Protein AF-H8ZH40-F1 (afdb_monomer_lite)

Sequence (152 aa):
PFLAGFYFKDLILEVVCLSWVNFFIFFLFFFSTGLTASYSFRLFYYSMSGDNNYYSIYSFNDSSYYISFGMIGLLIVAVFGGSFLSWLIFPVPYLVVLPLYLKFLTLFVIVMGSYFGYVISDFVYSYDLFSLKFLSFVMFAGSMWFMPFLST

pLDDT: mean 85.56, std 8.97, range [51.12, 95.44]

InterPro domains:
  IPR010934 NADH dehydrogenase subunit 5, C-terminal [PF06455] (39-152)

Secondary structure (DSSP, 8-state):
--SHHHHHHHHHHHHHHHS---HHHHHHHHHHHHHHHHHHHHHHIIIIIS-----SS-------HHHHHHHHHHHHHHHHHHHHHHHHH-SS-------HHHHHHHHHHHHHHHHHHHHHHTGGGSSS-HHHHTHHHHHHHHTTTTHHHHH-

Organism: NCBI:txid1034388

Structure (mmCIF, N/CA/C/O backbone):
data_AF-H8ZH40-F1
#
_entry.id   AF-H8ZH40-F1
#
loop_
_atom_site.group_PDB
_atom_site.id
_atom_site.type_symbol
_atom_site.label_atom_id
_atom_site.label_alt_id
_atom_site.label_comp_id
_atom_site.label_asym_id
_atom_site.label_entity_id
_atom_site.label_seq_id
_atom_site.pdbx_PDB_ins_code
_atom_site.Cartn_x
_atom_site.Cartn_y
_atom_site.Cartn_z
_atom_site.occupancy
_atom_site.B_iso_or_equiv
_atom_site.auth_seq_id
_atom_site.auth_comp_id
_atom_site.auth_asym_id
_atom_site.auth_atom_id
_atom_site.pdbx_PDB_model_num
ATOM 1 N N . PRO A 1 1 ? -11.569 -6.905 1.200 1.00 61.09 1 PRO A N 1
ATOM 2 C CA . PRO A 1 1 ? -12.339 -6.904 2.474 1.00 61.09 1 PRO A CA 1
ATOM 3 C C . PRO A 1 1 ? -12.569 -8.364 2.900 1.00 61.09 1 PRO A C 1
ATOM 5 O O . PRO A 1 1 ? -12.582 -9.209 2.012 1.00 61.09 1 PRO A O 1
ATOM 8 N N . PHE A 1 2 ? -12.680 -8.659 4.202 1.00 77.50 2 PHE A N 1
ATOM 9 C CA . PHE A 1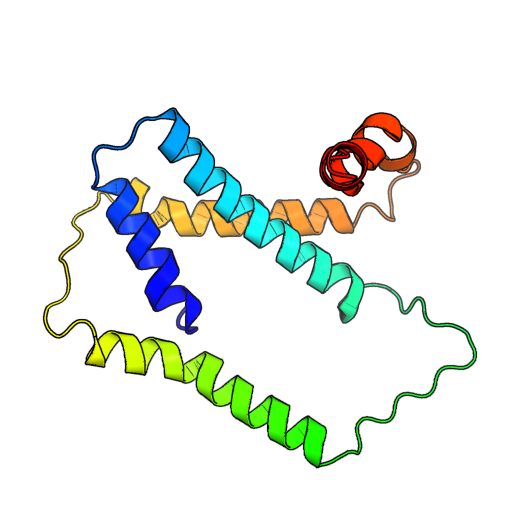 2 ? -12.771 -10.015 4.807 1.00 77.50 2 PHE A CA 1
ATOM 10 C C . PHE A 1 2 ? -11.480 -10.848 4.928 1.00 77.50 2 PHE A C 1
ATOM 12 O O . PHE A 1 2 ? -11.518 -11.949 5.461 1.00 77.50 2 PHE A O 1
ATOM 19 N N . LEU A 1 3 ? -10.326 -10.333 4.499 1.00 85.25 3 LEU A N 1
ATOM 20 C CA . LEU A 1 3 ? -9.025 -10.951 4.803 1.00 85.25 3 LEU A CA 1
ATOM 21 C C . LEU A 1 3 ? -8.591 -10.618 6.234 1.00 85.25 3 LEU A C 1
ATOM 23 O O . LEU A 1 3 ? -9.070 -9.636 6.803 1.00 85.25 3 LEU A O 1
ATOM 27 N N . ALA A 1 4 ? -7.634 -11.363 6.795 1.00 80.50 4 ALA A N 1
ATOM 28 C CA . ALA A 1 4 ? -7.231 -11.189 8.191 1.00 80.50 4 ALA A CA 1
ATOM 29 C C . ALA A 1 4 ? -6.879 -9.737 8.576 1.00 80.50 4 ALA A C 1
ATOM 31 O O . ALA A 1 4 ? -7.255 -9.271 9.649 1.00 80.50 4 ALA A O 1
ATOM 32 N N . GLY A 1 5 ? -6.235 -8.989 7.674 1.00 81.75 5 GLY A N 1
ATOM 33 C CA . GLY A 1 5 ? -5.883 -7.585 7.904 1.00 81.75 5 GLY A CA 1
ATOM 34 C C . GLY A 1 5 ? -7.078 -6.630 8.021 1.00 81.75 5 GLY A C 1
ATOM 35 O O . GLY A 1 5 ? -6.959 -5.604 8.685 1.00 81.75 5 GLY A O 1
ATOM 36 N N . PHE A 1 6 ? -8.230 -6.963 7.430 1.00 84.62 6 PHE A N 1
ATOM 37 C CA . PHE A 1 6 ? -9.449 -6.150 7.512 1.00 84.62 6 PHE A CA 1
ATOM 38 C C . PHE A 1 6 ? -9.976 -6.081 8.951 1.00 84.62 6 PHE A C 1
ATOM 40 O O . PHE A 1 6 ? -10.291 -5.003 9.437 1.00 84.62 6 PHE A O 1
ATOM 47 N N . TYR A 1 7 ? -9.977 -7.209 9.666 1.00 83.69 7 TYR A N 1
ATOM 48 C CA . TYR A 1 7 ? -10.503 -7.294 11.033 1.00 83.69 7 TYR A CA 1
ATOM 49 C C . TYR A 1 7 ? -9.741 -6.433 12.048 1.00 83.69 7 TYR A C 1
ATOM 51 O O . TYR A 1 7 ? -10.313 -6.025 13.053 1.00 83.69 7 TYR A O 1
ATOM 59 N N . PHE A 1 8 ? -8.462 -6.148 11.793 1.00 81.31 8 PHE A N 1
ATOM 60 C CA . PHE A 1 8 ? -7.632 -5.341 12.686 1.00 81.31 8 PHE A CA 1
ATOM 61 C C . PHE A 1 8 ? -7.479 -3.903 12.184 1.00 81.31 8 PHE A C 1
ATOM 63 O O . PHE A 1 8 ? -7.764 -2.956 12.913 1.00 81.31 8 PHE A O 1
ATOM 70 N N . LYS A 1 9 ? -7.051 -3.721 10.927 1.00 87.44 9 LYS A N 1
ATOM 71 C CA . LYS A 1 9 ? -6.681 -2.400 10.399 1.00 87.44 9 LYS A CA 1
ATOM 72 C C . LYS A 1 9 ? -7.886 -1.466 10.259 1.00 87.44 9 LYS A C 1
ATOM 74 O O . LYS A 1 9 ? -7.759 -0.300 10.619 1.00 87.44 9 LYS A O 1
ATOM 79 N N . ASP A 1 10 ? -9.030 -1.960 9.777 1.00 86.69 10 ASP A N 1
ATOM 80 C CA . ASP A 1 10 ? -10.231 -1.121 9.623 1.00 86.69 10 ASP A CA 1
ATOM 81 C C . ASP A 1 10 ? -10.816 -0.741 10.988 1.00 86.69 10 ASP A C 1
ATOM 83 O O . ASP A 1 10 ? -11.117 0.428 11.213 1.00 86.69 10 ASP A O 1
ATOM 87 N N . LEU A 1 11 ? -10.853 -1.680 11.942 1.00 86.69 11 LEU A N 1
ATOM 88 C CA . LEU A 1 11 ? -11.310 -1.402 13.307 1.00 86.69 11 LEU A CA 1
ATOM 89 C C . LEU A 1 11 ? -10.444 -0.332 13.989 1.00 86.69 11 LEU A C 1
ATOM 91 O O . LEU A 1 11 ? -10.970 0.568 14.638 1.00 86.69 11 LEU A O 1
ATOM 95 N N . ILE A 1 12 ? -9.121 -0.373 13.805 1.00 89.12 12 ILE A N 1
ATOM 96 C CA . ILE A 1 12 ? -8.221 0.658 14.345 1.00 89.12 12 ILE A CA 1
ATOM 97 C C . ILE A 1 12 ? -8.495 2.021 13.719 1.00 89.12 12 ILE A C 1
ATOM 99 O O . ILE A 1 12 ? -8.556 3.012 14.444 1.00 89.12 12 ILE A O 1
ATOM 103 N N . LEU A 1 13 ? -8.670 2.095 12.397 1.00 89.75 13 LEU A N 1
ATOM 104 C CA . LEU A 1 13 ? -8.951 3.368 11.728 1.00 89.75 13 LEU A CA 1
ATOM 105 C C . LEU A 1 13 ? -10.296 3.956 12.165 1.00 89.75 13 LEU A C 1
ATOM 107 O O . LEU A 1 13 ? -10.397 5.166 12.370 1.00 89.75 13 LEU A O 1
ATOM 111 N N . GLU A 1 14 ? -11.301 3.111 12.377 1.00 89.75 14 GLU A N 1
ATOM 112 C CA . GLU A 1 14 ? -12.595 3.523 12.916 1.00 89.75 14 GLU A CA 1
ATOM 113 C C . GLU A 1 14 ? -12.491 4.037 14.364 1.00 89.75 14 GLU A C 1
ATOM 115 O O . GLU A 1 14 ? -13.055 5.086 14.688 1.00 89.75 14 GLU A O 1
ATOM 120 N N . VAL A 1 15 ? -11.716 3.369 15.227 1.00 89.25 15 VAL A N 1
ATOM 121 C CA . VAL A 1 15 ? -11.460 3.834 16.604 1.00 89.25 15 VAL A CA 1
ATOM 122 C C . VAL A 1 15 ? -10.688 5.158 16.609 1.00 89.25 15 VAL A C 1
ATOM 124 O O . VAL A 1 15 ? -11.017 6.052 17.391 1.00 89.25 15 VAL A O 1
ATOM 127 N N . VAL A 1 16 ? -9.717 5.335 15.705 1.00 90.12 16 VAL A N 1
ATOM 128 C CA . VAL A 1 16 ? -8.983 6.603 15.555 1.00 90.12 16 VAL A CA 1
ATOM 129 C C . VAL A 1 16 ? -9.932 7.746 15.183 1.00 90.12 16 VAL A C 1
ATOM 131 O O . VAL A 1 16 ? -9.795 8.837 15.734 1.00 90.12 16 VAL A O 1
ATOM 134 N N . CYS A 1 17 ? -10.930 7.499 14.327 1.00 88.88 17 CYS A N 1
ATOM 135 C CA . CYS A 1 17 ? -11.936 8.504 13.962 1.00 88.88 17 CYS A CA 1
ATOM 136 C C . CYS A 1 17 ? -12.836 8.932 15.130 1.00 88.88 17 CYS A C 1
ATOM 138 O O . CYS A 1 17 ? -13.341 10.052 15.122 1.00 88.88 17 CYS A O 1
ATOM 140 N N . LEU A 1 18 ? -13.058 8.053 16.110 1.00 88.00 18 LEU A N 1
ATOM 141 C CA . LEU A 1 18 ? -13.820 8.375 17.322 1.00 88.00 18 LEU A CA 1
ATOM 142 C C . LEU A 1 18 ? -12.973 9.063 18.391 1.00 88.00 18 LEU A C 1
ATOM 144 O O . LEU A 1 18 ? -13.498 9.801 19.225 1.00 88.00 18 LEU A O 1
ATOM 148 N N . SER A 1 19 ? -11.674 8.784 18.407 1.00 86.38 19 SER A N 1
ATOM 149 C CA . SER A 1 19 ? -10.769 9.298 19.426 1.00 86.38 19 SER A CA 1
ATOM 150 C C . SER A 1 19 ? -10.397 10.769 19.209 1.00 86.38 19 SER A C 1
ATOM 152 O O . SER A 1 19 ? -10.372 11.282 18.092 1.00 86.38 19 SER A O 1
ATOM 154 N N . TRP A 1 20 ? -10.050 11.450 20.302 1.00 86.38 20 TRP A N 1
ATOM 155 C CA . TRP A 1 20 ? -9.591 12.839 20.294 1.00 86.38 20 TRP A CA 1
ATOM 156 C C . TRP A 1 20 ? -8.135 12.929 19.822 1.00 86.38 20 TRP A C 1
ATOM 158 O O . TRP A 1 20 ? -7.211 13.068 20.624 1.00 86.38 20 TRP A O 1
ATOM 168 N N . VAL A 1 21 ? -7.922 12.809 18.512 1.00 90.81 21 VAL A N 1
ATOM 169 C CA . VAL A 1 21 ? -6.595 12.874 17.884 1.00 90.81 21 VAL A CA 1
ATOM 170 C C . VAL A 1 21 ? -6.390 14.234 17.223 1.00 90.81 21 VAL A C 1
ATOM 172 O O . VAL A 1 21 ? -7.292 14.788 16.599 1.00 90.81 21 VAL A O 1
ATOM 175 N N . ASN A 1 22 ? -5.172 14.772 17.333 1.00 93.81 22 ASN A N 1
ATOM 176 C CA . ASN A 1 22 ? -4.791 16.002 16.642 1.00 93.81 22 ASN A CA 1
ATOM 177 C C . ASN A 1 22 ? -4.999 15.870 15.129 1.00 93.81 22 ASN A C 1
ATOM 179 O O . ASN A 1 22 ? -4.627 14.860 14.532 1.00 93.81 22 ASN A O 1
ATOM 183 N N . PHE A 1 23 ? -5.480 16.940 14.494 1.00 90.56 23 PHE A N 1
ATOM 184 C CA . PHE A 1 23 ? -5.748 16.962 13.053 1.00 90.56 23 PHE A CA 1
ATOM 185 C C . PHE A 1 23 ? -4.538 16.527 12.206 1.00 90.56 23 PHE A C 1
ATOM 187 O O . PHE A 1 23 ? -4.683 15.783 11.239 1.00 90.56 23 PHE A O 1
ATOM 194 N N . PHE A 1 24 ? -3.327 16.925 12.607 1.00 94.25 24 PHE A N 1
ATOM 195 C CA . PHE A 1 24 ? -2.097 16.527 11.919 1.00 94.25 24 PHE A CA 1
ATOM 196 C C . PHE A 1 24 ? -1.850 15.011 11.967 1.00 94.25 24 PHE A C 1
ATOM 198 O O . PHE A 1 24 ? -1.521 14.397 10.954 1.00 94.25 24 PHE A O 1
ATOM 205 N N . ILE A 1 25 ? -2.053 14.392 13.133 1.00 93.44 25 ILE A N 1
ATOM 206 C CA . ILE A 1 25 ? -1.872 12.947 13.318 1.00 93.44 25 ILE A CA 1
ATOM 207 C C . ILE A 1 25 ? -2.957 12.189 12.549 1.00 93.44 25 ILE A C 1
ATOM 209 O O . ILE A 1 25 ? -2.651 11.215 11.864 1.00 93.44 25 ILE A O 1
ATOM 213 N N . PHE A 1 26 ? -4.201 12.674 12.593 1.00 92.56 26 PHE A N 1
ATOM 214 C CA . PHE A 1 26 ? -5.303 12.124 11.806 1.00 92.56 26 PHE A CA 1
ATOM 215 C C . PHE A 1 26 ? -4.960 12.099 10.308 1.00 92.56 26 PHE A C 1
ATOM 217 O O . PHE A 1 26 ? -5.056 11.052 9.668 1.00 92.56 26 PHE A O 1
ATOM 224 N N . PHE A 1 27 ? -4.472 13.217 9.761 1.00 92.62 27 PHE A N 1
ATOM 225 C CA . PHE A 1 27 ? -4.058 13.294 8.360 1.00 92.62 27 PHE A CA 1
ATOM 226 C C . PHE A 1 27 ? -2.939 12.297 8.024 1.00 92.62 27 PHE A C 1
ATOM 228 O O . PHE A 1 27 ? -3.044 11.573 7.033 1.00 92.62 27 PHE A O 1
ATOM 235 N N . LEU A 1 28 ? -1.895 12.208 8.856 1.00 94.75 28 LEU A N 1
ATOM 236 C CA . LEU A 1 28 ? -0.792 11.268 8.635 1.00 94.75 28 LEU A CA 1
ATOM 237 C C . LEU A 1 28 ? -1.246 9.803 8.663 1.00 94.75 28 LEU A C 1
ATOM 239 O O . LEU A 1 28 ? -0.768 9.011 7.848 1.00 94.75 28 LEU A O 1
ATOM 243 N N . PHE A 1 29 ? -2.187 9.434 9.538 1.00 92.00 29 PHE A N 1
ATOM 244 C CA . PHE A 1 29 ? -2.732 8.074 9.569 1.00 9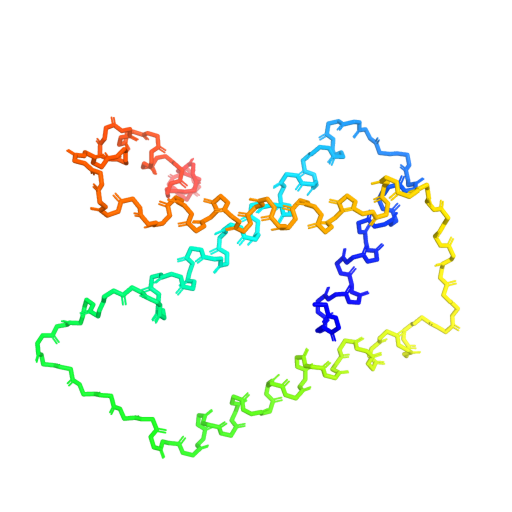2.00 29 PHE A CA 1
ATOM 245 C C . PHE A 1 29 ? -3.406 7.717 8.245 1.00 92.00 29 PHE A C 1
ATOM 247 O O . PHE A 1 29 ? -3.033 6.723 7.621 1.00 92.00 29 PHE A O 1
ATOM 254 N N . PHE A 1 30 ? -4.324 8.549 7.753 1.00 92.75 30 PHE A N 1
ATOM 255 C CA . PHE A 1 30 ? -4.988 8.276 6.477 1.00 92.75 30 PHE A CA 1
ATOM 256 C C . PHE A 1 30 ? -4.016 8.338 5.296 1.00 92.75 30 PHE A C 1
ATOM 258 O O . PHE A 1 30 ? -4.021 7.440 4.453 1.00 92.75 30 PHE A O 1
ATOM 265 N N . PHE A 1 31 ? -3.108 9.312 5.266 1.00 94.88 31 PHE A N 1
ATOM 266 C CA . PHE A 1 31 ? -2.107 9.406 4.205 1.00 94.88 31 PHE A CA 1
ATOM 267 C C . PHE A 1 31 ? -1.195 8.171 4.159 1.00 94.88 31 PHE A C 1
ATOM 269 O O . PHE A 1 31 ? -0.985 7.594 3.091 1.00 94.88 31 PHE A O 1
ATOM 276 N N . SER A 1 32 ? -0.730 7.691 5.317 1.00 94.62 32 SER A N 1
ATOM 277 C CA . SER A 1 32 ? 0.068 6.463 5.395 1.00 94.62 32 SER A CA 1
ATOM 278 C C . SER A 1 32 ? -0.716 5.238 4.911 1.00 94.62 32 SER A C 1
ATOM 280 O O . SER A 1 32 ? -0.164 4.408 4.189 1.00 94.62 32 SER A O 1
ATOM 282 N N . THR A 1 33 ? -2.020 5.141 5.205 1.00 94.00 33 THR A N 1
ATOM 283 C CA . THR A 1 33 ? -2.850 4.031 4.707 1.00 94.00 33 THR A CA 1
ATOM 284 C C . THR A 1 33 ? -2.976 4.045 3.182 1.00 94.00 33 THR A C 1
ATOM 286 O O . THR A 1 33 ? -2.835 2.989 2.559 1.00 94.00 33 THR A O 1
ATOM 289 N N . GLY A 1 34 ? -3.125 5.222 2.567 1.00 95.44 34 GLY A N 1
ATOM 290 C CA . GLY A 1 34 ? -3.112 5.376 1.110 1.00 95.44 34 GLY A CA 1
ATOM 291 C C . GLY A 1 34 ? -1.767 4.983 0.492 1.00 95.44 34 GLY A C 1
ATOM 292 O O . GLY A 1 34 ? -1.738 4.252 -0.499 1.00 95.44 34 GLY A O 1
ATOM 293 N N . LEU A 1 35 ? -0.651 5.376 1.117 1.00 93.75 35 LEU A N 1
ATOM 294 C CA . LEU A 1 35 ? 0.694 4.984 0.677 1.00 93.75 35 LEU A CA 1
ATOM 295 C C . LEU A 1 35 ? 0.951 3.474 0.800 1.00 93.75 35 LEU A C 1
ATOM 297 O O . LEU A 1 35 ? 1.620 2.893 -0.052 1.00 93.75 35 LEU A O 1
ATOM 301 N N . THR A 1 36 ? 0.400 2.800 1.819 1.00 94.06 36 THR A N 1
ATOM 302 C CA . THR A 1 36 ? 0.513 1.331 1.896 1.00 94.06 36 THR A CA 1
ATOM 303 C C . THR A 1 36 ? -0.185 0.649 0.721 1.00 94.06 36 THR A C 1
ATOM 305 O O . THR A 1 36 ? 0.355 -0.306 0.169 1.00 94.06 36 THR A O 1
ATOM 308 N N . ALA A 1 37 ? -1.341 1.170 0.291 1.00 94.06 37 ALA A N 1
ATOM 309 C CA . ALA A 1 37 ? -2.033 0.658 -0.886 1.00 94.06 37 ALA A CA 1
ATOM 310 C C . ALA A 1 37 ? -1.225 0.919 -2.166 1.00 94.06 37 ALA A C 1
ATOM 312 O O . ALA A 1 37 ? -1.043 -0.000 -2.964 1.00 94.06 37 ALA A O 1
ATOM 313 N N . SER A 1 38 ? -0.679 2.127 -2.343 1.00 94.06 38 SER A N 1
ATOM 314 C CA . SER A 1 38 ? 0.119 2.447 -3.533 1.00 94.06 38 SER A CA 1
ATOM 315 C C . SER A 1 38 ? 1.376 1.576 -3.645 1.00 94.06 38 SER A C 1
ATOM 317 O O . SER A 1 38 ? 1.698 1.104 -4.736 1.00 94.06 38 SER A O 1
ATOM 319 N N . TYR A 1 39 ? 2.044 1.281 -2.524 1.00 92.44 39 TYR A N 1
ATOM 320 C CA . TYR A 1 39 ? 3.199 0.383 -2.496 1.00 92.44 39 TYR A CA 1
ATOM 321 C C . TYR A 1 39 ? 2.838 -1.058 -2.886 1.00 92.44 39 TYR A C 1
ATOM 323 O O . TYR A 1 39 ? 3.539 -1.664 -3.698 1.00 92.44 39 TYR A O 1
ATOM 331 N N . SER A 1 40 ? 1.731 -1.603 -2.366 1.00 92.44 40 SER A N 1
ATOM 332 C CA . SER A 1 40 ? 1.273 -2.950 -2.736 1.00 92.44 40 SER A CA 1
ATOM 333 C C . SER A 1 40 ? 0.951 -3.062 -4.227 1.00 92.44 40 SER A C 1
ATOM 335 O O . SER A 1 40 ? 1.357 -4.032 -4.864 1.00 92.44 40 SER A O 1
ATOM 337 N N . PHE A 1 41 ? 0.278 -2.062 -4.805 1.00 90.94 41 PHE A N 1
ATOM 338 C CA . PHE A 1 41 ? -0.032 -2.058 -6.239 1.00 90.94 41 PHE A CA 1
ATOM 339 C C . PHE A 1 41 ? 1.209 -1.865 -7.114 1.00 90.94 41 PHE A C 1
ATOM 341 O O . PHE A 1 41 ? 1.323 -2.521 -8.145 1.00 90.94 41 PHE A O 1
ATOM 348 N N . ARG A 1 42 ? 2.186 -1.064 -6.673 1.00 87.75 42 ARG A N 1
ATOM 349 C CA . ARG A 1 42 ? 3.494 -0.974 -7.336 1.00 87.75 42 ARG A CA 1
ATOM 350 C C . ARG A 1 42 ? 4.200 -2.335 -7.383 1.00 87.75 42 ARG A C 1
ATOM 352 O O . ARG A 1 42 ? 4.763 -2.695 -8.414 1.00 87.75 42 ARG A O 1
ATOM 359 N N . LEU A 1 43 ? 4.188 -3.089 -6.280 1.00 90.19 43 LEU A N 1
ATOM 360 C CA . LEU A 1 43 ? 4.784 -4.429 -6.235 1.00 90.19 43 LEU A CA 1
ATOM 361 C C . LEU A 1 43 ? 4.040 -5.397 -7.159 1.00 90.19 43 LEU A C 1
ATOM 363 O O . LEU A 1 43 ? 4.680 -6.149 -7.892 1.00 90.19 43 LEU A O 1
ATOM 367 N N . PHE A 1 44 ? 2.708 -5.347 -7.161 1.00 91.12 44 PHE A N 1
ATOM 368 C CA . PHE A 1 44 ? 1.892 -6.152 -8.066 1.00 91.12 44 PHE A CA 1
ATOM 369 C C . PHE A 1 44 ? 2.225 -5.852 -9.533 1.00 91.12 44 PHE A C 1
ATOM 371 O O . PHE A 1 44 ? 2.431 -6.785 -10.308 1.00 91.12 44 PHE A O 1
ATOM 378 N N . TYR A 1 45 ? 2.381 -4.571 -9.886 1.00 88.06 45 TYR A N 1
ATOM 379 C CA . TYR A 1 45 ? 2.713 -4.175 -11.250 1.00 88.06 45 TYR A CA 1
ATOM 380 C C . TYR A 1 45 ? 4.050 -4.757 -11.719 1.00 88.06 45 TYR A C 1
ATOM 382 O O . TYR A 1 45 ? 4.113 -5.417 -12.752 1.00 88.06 45 TYR A O 1
ATOM 390 N N . TYR A 1 46 ? 5.117 -4.577 -10.936 1.00 85.81 46 TYR A N 1
ATOM 391 C CA . TYR A 1 46 ? 6.452 -5.027 -11.344 1.00 85.81 46 TYR A CA 1
ATOM 392 C C . TYR A 1 46 ? 6.670 -6.541 -11.280 1.00 85.81 46 TYR A C 1
ATOM 394 O O . TYR A 1 46 ? 7.590 -7.028 -11.930 1.00 85.81 46 TYR A O 1
ATOM 402 N N . SER A 1 47 ? 5.889 -7.275 -10.483 1.00 87.69 47 SER A N 1
ATOM 403 C CA . SER A 1 47 ? 6.068 -8.727 -10.333 1.00 87.69 47 SER A CA 1
ATOM 404 C C . SER A 1 47 ? 5.125 -9.565 -11.191 1.00 87.69 47 SER A C 1
ATOM 406 O O . SER A 1 47 ? 5.542 -10.627 -11.640 1.00 87.69 47 SER A O 1
ATOM 408 N N . MET A 1 48 ? 3.878 -9.125 -11.395 1.00 86.12 48 MET A N 1
ATOM 409 C CA . MET A 1 48 ? 2.834 -9.957 -12.008 1.00 86.12 48 MET A CA 1
ATOM 410 C C . MET A 1 48 ? 2.285 -9.407 -13.325 1.00 86.12 48 MET A C 1
ATOM 412 O O . MET A 1 48 ? 1.969 -10.204 -14.201 1.00 86.12 48 MET A O 1
ATOM 416 N N . SER A 1 49 ? 2.107 -8.086 -13.468 1.00 83.75 49 SER A N 1
ATOM 417 C CA . SER A 1 49 ? 1.438 -7.522 -14.656 1.00 83.75 49 SER A CA 1
ATOM 418 C C . SER A 1 49 ? 2.378 -6.932 -15.706 1.00 83.75 49 SER A C 1
ATOM 420 O O . SER A 1 49 ? 1.956 -6.760 -16.845 1.00 83.75 49 SER A O 1
ATOM 422 N N . GLY A 1 50 ? 3.603 -6.565 -15.327 1.00 78.56 50 GLY A N 1
ATOM 423 C CA . GLY A 1 50 ? 4.594 -5.985 -16.230 1.00 78.56 50 GLY A CA 1
ATOM 424 C C . GLY A 1 50 ? 5.312 -7.018 -17.099 1.00 78.56 50 GLY A C 1
ATOM 425 O O . GLY A 1 50 ? 5.159 -8.226 -16.925 1.00 78.56 50 GLY A O 1
ATOM 426 N N . ASP A 1 51 ? 6.138 -6.521 -18.019 1.00 81.00 51 ASP A N 1
ATOM 427 C CA . ASP A 1 51 ? 6.966 -7.371 -18.871 1.00 81.00 51 ASP A CA 1
ATOM 428 C C . ASP A 1 51 ? 8.022 -8.144 -18.067 1.00 81.00 51 ASP A C 1
ATOM 430 O O . ASP A 1 51 ? 8.634 -7.649 -17.114 1.00 81.00 51 ASP A O 1
ATOM 434 N N . ASN A 1 52 ? 8.274 -9.374 -18.510 1.00 79.12 52 ASN A N 1
ATOM 435 C CA . ASN A 1 52 ? 9.233 -10.285 -17.902 1.00 79.12 52 ASN A CA 1
ATOM 436 C C . ASN A 1 52 ? 10.679 -9.826 -18.152 1.00 79.12 52 ASN A C 1
ATOM 438 O O . ASN A 1 52 ? 11.304 -10.208 -19.141 1.00 79.12 52 ASN A O 1
ATOM 442 N N . ASN A 1 53 ? 11.248 -9.066 -17.216 1.00 82.31 53 ASN A N 1
ATOM 443 C CA . ASN A 1 53 ? 12.646 -8.614 -17.252 1.00 82.31 53 ASN A CA 1
ATOM 444 C C . ASN A 1 53 ? 13.643 -9.679 -16.745 1.00 82.31 53 ASN A C 1
ATOM 446 O O . ASN A 1 53 ? 14.558 -9.374 -15.977 1.00 82.31 53 ASN A O 1
ATOM 450 N N . TYR A 1 54 ? 13.461 -10.944 -17.129 1.00 84.38 54 TYR A N 1
ATOM 451 C CA . TYR A 1 54 ? 14.371 -12.025 -16.742 1.00 84.38 54 TYR A CA 1
ATOM 452 C C . TYR A 1 54 ? 15.587 -12.092 -17.676 1.00 84.38 54 TYR A C 1
ATOM 454 O O . TYR A 1 54 ? 15.502 -11.778 -18.862 1.00 84.38 54 TYR A O 1
ATOM 462 N N . TYR A 1 55 ? 16.730 -12.548 -17.154 1.00 85.06 55 TYR A N 1
ATOM 463 C CA . TYR A 1 55 ? 17.878 -12.898 -17.995 1.00 85.06 55 TYR A CA 1
ATOM 464 C C . TYR A 1 55 ? 17.502 -14.018 -18.960 1.00 85.06 55 TYR A C 1
ATOM 466 O O . TYR A 1 55 ? 16.790 -14.930 -18.568 1.00 85.06 55 TYR A O 1
ATOM 474 N N . SER A 1 56 ? 18.038 -14.009 -20.182 1.00 80.88 56 SER A N 1
ATOM 475 C CA . SER A 1 56 ? 17.694 -14.964 -21.251 1.00 80.88 56 SER A CA 1
ATOM 476 C C . SER A 1 56 ? 17.868 -16.452 -20.899 1.00 80.88 56 SER A C 1
ATOM 478 O O . SER A 1 56 ? 17.301 -17.301 -21.580 1.00 80.88 56 SER A O 1
ATOM 480 N N . ILE A 1 57 ? 18.611 -16.782 -19.838 1.00 86.06 57 ILE A N 1
ATOM 481 C CA . ILE A 1 57 ? 18.799 -18.144 -19.315 1.00 86.06 57 ILE A CA 1
ATOM 482 C C . ILE A 1 57 ? 18.030 -18.281 -17.995 1.00 86.06 57 ILE A C 1
ATOM 484 O O . ILE A 1 57 ? 18.614 -18.361 -16.917 1.00 86.06 57 ILE A O 1
ATOM 488 N N . TYR A 1 58 ? 16.700 -18.271 -18.064 1.00 85.88 58 TYR A N 1
ATOM 489 C CA . TYR A 1 58 ? 15.850 -18.517 -16.899 1.00 85.88 58 TYR A CA 1
ATOM 490 C C . TYR A 1 58 ? 15.186 -19.896 -16.987 1.00 85.88 58 TYR A C 1
ATOM 492 O O . TYR A 1 58 ? 14.737 -20.323 -18.048 1.00 85.88 58 TYR A O 1
ATOM 500 N N . SER A 1 59 ? 15.106 -20.595 -15.854 1.00 86.69 59 SER A N 1
ATOM 501 C CA . SER A 1 59 ? 14.328 -21.827 -15.703 1.00 86.69 59 SER A CA 1
ATOM 502 C C . SER A 1 59 ? 13.523 -21.755 -14.410 1.00 86.69 59 SER A C 1
ATOM 504 O O . SER A 1 59 ? 14.102 -21.776 -13.322 1.00 86.69 59 SER A O 1
ATOM 506 N N . PHE A 1 60 ? 12.198 -21.673 -14.520 1.00 83.94 60 PHE A N 1
ATOM 507 C CA . PHE A 1 60 ? 11.297 -21.729 -13.370 1.00 83.94 60 PHE A CA 1
ATOM 508 C C . PHE A 1 60 ? 10.924 -23.183 -13.084 1.00 83.94 60 PHE A C 1
ATOM 510 O O . PHE A 1 60 ? 10.461 -23.889 -13.979 1.00 83.94 60 PHE A O 1
ATOM 517 N N . ASN A 1 61 ? 11.124 -23.635 -11.845 1.00 87.50 61 ASN A N 1
ATOM 518 C CA . ASN A 1 61 ? 10.648 -24.939 -11.400 1.00 87.50 61 ASN A CA 1
ATOM 519 C C . ASN A 1 61 ? 10.069 -24.856 -9.981 1.00 87.50 61 ASN A C 1
ATOM 521 O O . ASN A 1 61 ? 10.815 -24.891 -9.005 1.00 87.50 61 ASN A O 1
ATOM 525 N N . ASP A 1 62 ? 8.740 -24.816 -9.883 1.00 83.75 62 ASP A N 1
ATOM 526 C CA . ASP A 1 62 ? 7.992 -24.809 -8.615 1.00 83.75 62 ASP A CA 1
ATOM 527 C C . ASP A 1 62 ? 7.492 -26.207 -8.198 1.00 83.75 62 ASP A C 1
ATOM 529 O O . ASP A 1 62 ? 6.563 -26.349 -7.405 1.00 83.75 62 ASP A O 1
ATOM 533 N N . SER A 1 63 ? 8.116 -27.286 -8.684 1.00 86.88 63 SER A N 1
ATOM 534 C CA . SER A 1 63 ? 7.669 -28.661 -8.402 1.00 86.88 63 SER A CA 1
ATOM 535 C C . SER A 1 63 ? 7.907 -29.138 -6.960 1.00 86.88 63 SER A C 1
ATOM 537 O O . SER A 1 63 ? 7.588 -30.279 -6.624 1.00 86.88 63 SER A O 1
ATOM 539 N N . SER A 1 64 ? 8.525 -28.323 -6.102 1.00 91.00 64 SER A N 1
ATOM 540 C CA . SER A 1 64 ? 8.880 -28.745 -4.748 1.00 91.00 64 SER A CA 1
ATOM 541 C C . SER A 1 64 ? 7.654 -28.765 -3.826 1.00 91.00 64 SER A C 1
ATOM 543 O O . SER A 1 64 ? 7.064 -27.741 -3.483 1.00 91.00 64 SER A O 1
ATOM 545 N N . TYR A 1 65 ? 7.288 -29.969 -3.385 1.00 88.94 65 TYR A N 1
ATOM 546 C CA . TYR A 1 65 ? 6.128 -30.190 -2.519 1.00 88.94 65 TYR A CA 1
ATOM 547 C C . TYR A 1 65 ? 6.214 -29.424 -1.186 1.00 88.94 65 TYR A C 1
ATOM 549 O O . TYR A 1 65 ? 5.210 -28.934 -0.680 1.00 88.94 65 TYR A O 1
ATOM 557 N N . TYR A 1 66 ? 7.416 -29.276 -0.619 1.00 91.19 66 TYR A N 1
ATOM 558 C CA . TYR A 1 66 ? 7.601 -28.572 0.653 1.00 91.19 66 TYR A CA 1
ATOM 559 C C . TYR A 1 66 ? 7.240 -27.083 0.569 1.00 91.19 66 TYR A C 1
ATOM 561 O O . TYR A 1 66 ? 6.615 -26.555 1.490 1.00 91.19 66 TYR A O 1
ATOM 569 N N . ILE A 1 67 ? 7.599 -26.412 -0.531 1.00 92.88 67 ILE A N 1
ATOM 570 C CA . ILE A 1 67 ? 7.324 -24.981 -0.710 1.00 92.88 67 ILE A CA 1
ATOM 571 C C . ILE A 1 67 ? 5.828 -24.772 -0.957 1.00 92.88 67 ILE A C 1
ATOM 573 O O . ILE A 1 67 ? 5.208 -23.932 -0.301 1.00 92.88 67 ILE A O 1
ATOM 577 N N . SER A 1 68 ? 5.217 -25.576 -1.834 1.00 89.50 68 SER A N 1
ATOM 578 C CA . SER A 1 68 ? 3.783 -25.470 -2.127 1.00 89.50 68 SER A CA 1
ATOM 579 C C . SER A 1 68 ? 2.914 -25.777 -0.905 1.00 89.50 68 SER A C 1
ATOM 581 O O . SER A 1 68 ? 1.975 -25.029 -0.622 1.00 89.50 68 SER A O 1
ATOM 583 N N . PHE A 1 69 ? 3.263 -26.798 -0.117 1.00 93.75 69 PHE A N 1
ATOM 584 C CA . PHE A 1 69 ? 2.552 -27.116 1.121 1.00 93.75 69 PHE A CA 1
ATOM 585 C C . PHE A 1 69 ? 2.639 -25.975 2.151 1.00 93.75 69 PHE A C 1
ATOM 587 O O . PHE A 1 69 ? 1.626 -25.612 2.755 1.00 93.75 69 PHE A O 1
ATOM 594 N N . GLY A 1 70 ? 3.813 -25.349 2.305 1.00 93.75 70 GLY A N 1
ATOM 595 C CA . GLY A 1 70 ? 3.993 -24.187 3.182 1.00 93.75 70 GLY A CA 1
ATOM 596 C C . GLY A 1 70 ? 3.149 -22.978 2.763 1.00 93.75 70 GLY A C 1
ATOM 597 O O . GLY A 1 70 ? 2.497 -22.356 3.606 1.00 93.75 70 GLY A O 1
ATOM 598 N N . MET A 1 71 ? 3.093 -22.678 1.460 1.00 93.50 71 MET A N 1
ATOM 599 C CA . MET A 1 71 ? 2.276 -21.578 0.931 1.00 93.50 71 MET A CA 1
ATOM 600 C C . MET A 1 71 ? 0.775 -21.804 1.156 1.00 93.50 71 MET A C 1
ATOM 602 O O . MET A 1 71 ? 0.072 -20.877 1.560 1.00 93.50 71 MET A O 1
ATOM 606 N N . ILE A 1 72 ? 0.285 -23.032 0.958 1.00 93.62 72 ILE A N 1
ATOM 607 C CA . ILE A 1 72 ? -1.127 -23.377 1.192 1.00 93.62 72 ILE A CA 1
ATOM 608 C C . ILE A 1 72 ? -1.490 -23.209 2.674 1.00 93.62 72 ILE A C 1
ATOM 610 O O . ILE A 1 72 ? -2.528 -22.622 2.988 1.00 93.62 72 ILE A O 1
ATOM 614 N N . GLY A 1 73 ? -0.626 -23.663 3.589 1.00 93.69 73 GLY A N 1
ATOM 615 C CA . GLY A 1 73 ? -0.837 -23.487 5.028 1.00 93.69 73 GLY A CA 1
ATOM 616 C C . GLY A 1 73 ? -0.963 -22.013 5.428 1.00 93.69 73 GLY A C 1
ATOM 617 O O . GLY A 1 73 ? -1.893 -21.638 6.145 1.00 93.69 73 GLY A O 1
ATOM 618 N N . LEU A 1 74 ? -0.079 -21.156 4.906 1.00 93.38 74 LEU A N 1
ATOM 619 C CA . LEU A 1 74 ? -0.131 -19.710 5.150 1.00 93.38 74 LEU A CA 1
ATOM 620 C C . LEU A 1 74 ? -1.391 -19.059 4.562 1.00 93.38 74 LEU A C 1
ATOM 622 O O . LEU A 1 74 ? -1.973 -18.183 5.202 1.00 93.38 74 LEU A O 1
ATOM 626 N N . LEU A 1 75 ? -1.850 -19.502 3.386 1.00 93.25 75 LEU A N 1
ATOM 627 C CA . LEU A 1 75 ? -3.064 -18.980 2.751 1.00 93.25 75 LEU A CA 1
ATOM 628 C C . LEU A 1 75 ? -4.303 -19.230 3.622 1.00 93.25 75 LEU A C 1
ATOM 630 O O . LEU A 1 75 ? -5.100 -18.314 3.833 1.00 93.25 75 LEU A O 1
ATOM 634 N N . ILE A 1 76 ? -4.435 -20.431 4.193 1.00 92.81 76 ILE A N 1
ATOM 635 C CA . ILE A 1 76 ? -5.552 -20.779 5.087 1.00 92.81 76 ILE A CA 1
ATOM 636 C C . ILE A 1 76 ? -5.577 -19.841 6.303 1.00 92.81 76 ILE A C 1
ATOM 638 O O . ILE A 1 76 ? -6.629 -19.299 6.650 1.00 92.81 76 ILE A O 1
ATOM 642 N N . VAL A 1 77 ? -4.418 -19.585 6.917 1.00 92.06 77 VAL A N 1
ATOM 643 C CA . VAL A 1 77 ? -4.317 -18.669 8.065 1.00 92.06 77 VAL A CA 1
ATOM 644 C C . VAL A 1 77 ? -4.601 -17.219 7.653 1.00 92.06 77 VAL A C 1
ATOM 646 O O . VAL A 1 77 ? -5.271 -16.499 8.391 1.00 92.06 77 VAL A O 1
ATOM 649 N N . ALA A 1 78 ? -4.168 -16.776 6.472 1.00 91.06 78 ALA A N 1
ATOM 650 C CA . ALA A 1 78 ? -4.424 -15.415 5.993 1.00 91.06 78 ALA A CA 1
ATOM 651 C C . ALA A 1 78 ? -5.919 -15.126 5.739 1.00 91.06 78 ALA A C 1
ATOM 653 O O . ALA A 1 78 ? -6.362 -13.983 5.902 1.00 91.06 78 ALA A O 1
ATOM 654 N N . VAL A 1 79 ? -6.699 -16.144 5.361 1.00 91.38 79 VAL A N 1
ATOM 655 C CA . VAL A 1 79 ? -8.148 -16.018 5.130 1.00 91.38 79 VAL A CA 1
ATOM 656 C C . VAL A 1 79 ? -8.936 -16.168 6.434 1.00 91.38 79 VAL A C 1
ATOM 658 O O . VAL A 1 79 ? -9.711 -15.279 6.776 1.00 91.38 79 VAL A O 1
ATOM 661 N N . PHE A 1 80 ? -8.724 -17.251 7.187 1.00 89.69 80 PHE A N 1
ATOM 662 C CA . PHE A 1 80 ? -9.550 -17.577 8.362 1.00 89.69 80 PHE A CA 1
AT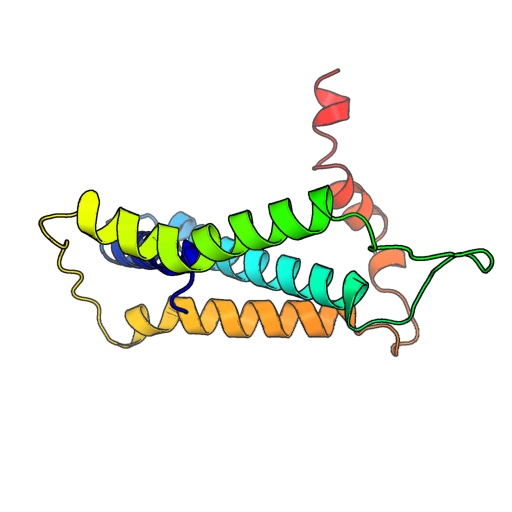OM 663 C C . PHE A 1 80 ? -8.990 -17.062 9.690 1.00 89.69 80 PHE A C 1
ATOM 665 O O . PHE A 1 80 ? -9.733 -16.886 10.656 1.00 89.69 80 PHE A O 1
ATOM 672 N N . GLY A 1 81 ? -7.681 -16.822 9.767 1.00 89.44 81 GLY A N 1
ATOM 673 C CA . GLY A 1 81 ? -7.005 -16.503 11.022 1.00 89.44 81 GLY A CA 1
ATOM 674 C C . GLY A 1 81 ? -7.505 -15.209 11.652 1.00 89.44 81 GLY A C 1
ATOM 675 O O . GLY A 1 81 ? -7.730 -15.173 12.857 1.00 89.44 81 GLY A O 1
ATOM 676 N N . GLY A 1 82 ? -7.749 -14.164 10.856 1.00 87.00 82 GLY A N 1
ATOM 677 C CA . GLY A 1 82 ? -8.215 -12.884 11.400 1.00 87.00 82 GLY A CA 1
ATOM 678 C C . GLY A 1 82 ? -9.655 -12.919 11.905 1.00 87.00 82 GLY A C 1
ATOM 679 O O . GLY A 1 82 ? -9.923 -12.378 12.976 1.00 87.00 82 GLY A O 1
ATOM 680 N N . SER A 1 83 ? -10.566 -13.604 11.203 1.00 85.62 83 SER A N 1
ATOM 681 C CA . SER A 1 83 ? -11.939 -13.779 11.690 1.00 85.62 83 SER A CA 1
ATOM 682 C C . SER A 1 83 ? -11.960 -14.610 12.972 1.00 85.62 83 SER A C 1
ATOM 684 O O . SER A 1 83 ? -12.585 -14.204 13.951 1.00 85.62 83 SER A O 1
ATOM 686 N N . PHE A 1 84 ? -11.209 -15.718 13.007 1.00 88.38 84 PHE A N 1
ATOM 687 C CA . PHE A 1 84 ? -11.121 -16.582 14.184 1.00 88.38 84 PHE A CA 1
ATOM 688 C C . PHE A 1 84 ? -10.531 -15.846 15.397 1.00 88.38 84 PHE A C 1
ATOM 690 O O . PHE A 1 84 ? -11.102 -15.908 16.486 1.00 88.38 84 PHE A O 1
ATOM 697 N N . LEU A 1 85 ? -9.446 -15.081 15.208 1.00 86.56 85 LEU A N 1
ATOM 698 C CA . LEU A 1 85 ? -8.875 -14.256 16.278 1.00 86.56 85 LEU A CA 1
ATOM 699 C C . LEU A 1 85 ? -9.854 -13.186 16.764 1.00 86.56 85 LEU A C 1
ATOM 701 O O . LEU A 1 85 ? -9.960 -12.973 17.969 1.00 86.56 85 LEU A O 1
ATOM 705 N N . SER A 1 86 ? -10.563 -12.512 15.852 1.00 85.12 86 SER A N 1
ATOM 706 C CA . SER A 1 86 ? -11.490 -11.440 16.229 1.00 85.12 86 SER A CA 1
ATOM 707 C C . SER A 1 86 ? -12.603 -11.937 17.156 1.00 85.12 86 SER A C 1
ATOM 709 O O . SER A 1 86 ? -12.917 -11.268 18.137 1.00 85.12 86 SER A O 1
ATOM 711 N N . TRP A 1 87 ? -13.131 -13.140 16.905 1.00 84.25 87 TRP A N 1
ATOM 712 C CA . TRP A 1 87 ? -14.170 -13.755 17.734 1.00 84.25 87 TRP A CA 1
ATOM 713 C C . TRP A 1 87 ? -13.656 -14.230 19.093 1.00 84.25 87 TRP A C 1
ATOM 715 O O . TRP A 1 87 ? -14.396 -14.177 20.071 1.00 84.25 87 TRP A O 1
ATOM 725 N N . LEU A 1 88 ? -12.401 -14.683 19.171 1.00 86.50 88 LEU A N 1
ATOM 726 C CA . LEU A 1 88 ? -11.802 -15.133 20.429 1.00 86.50 88 LEU A CA 1
ATOM 727 C C . LEU A 1 88 ? -11.379 -13.973 21.337 1.00 86.50 88 LEU A C 1
ATOM 729 O O . LEU A 1 88 ? -11.572 -14.045 22.549 1.00 86.50 88 LEU A O 1
ATOM 733 N N . ILE A 1 89 ? -10.770 -12.928 20.768 1.00 86.06 89 ILE A N 1
ATOM 734 C CA . ILE A 1 89 ? -10.154 -11.836 21.539 1.00 86.06 89 ILE A CA 1
ATOM 735 C C . ILE A 1 89 ? -11.193 -10.802 21.981 1.00 86.06 89 ILE A C 1
ATOM 737 O O . ILE A 1 89 ? -11.070 -10.255 23.077 1.00 86.06 89 ILE A O 1
ATOM 741 N N . PHE A 1 90 ? -12.211 -10.532 21.158 1.00 75.19 90 PHE A N 1
ATOM 742 C CA . PHE A 1 90 ? -13.242 -9.535 21.452 1.00 75.19 90 PHE A CA 1
ATOM 743 C C . PHE A 1 90 ? -14.593 -10.203 21.738 1.00 75.19 90 PHE A C 1
ATOM 745 O O . PHE A 1 90 ? -15.465 -10.223 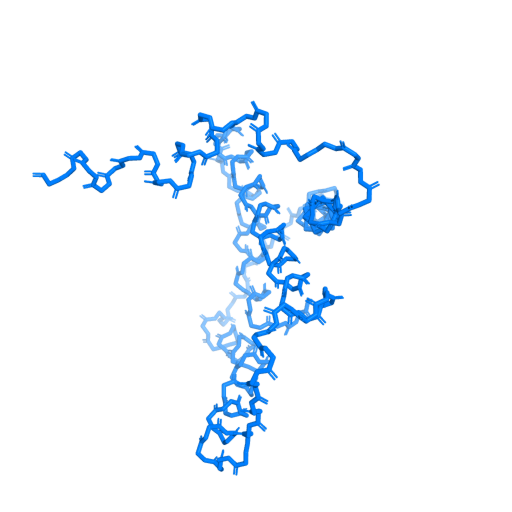20.869 1.00 75.19 90 PHE A O 1
ATOM 752 N N . PRO A 1 91 ? -14.818 -10.715 22.963 1.00 69.44 91 PRO A N 1
ATOM 753 C CA . PRO A 1 91 ? -16.116 -11.277 23.334 1.00 69.44 91 PRO A CA 1
ATOM 754 C C . PRO A 1 91 ? -17.220 -10.208 23.388 1.00 69.44 91 PRO A C 1
ATOM 756 O O . PRO A 1 91 ? -18.397 -10.532 23.260 1.00 69.44 91 PRO A O 1
ATOM 759 N N . VAL A 1 92 ? -16.851 -8.931 23.555 1.00 74.19 92 VAL A N 1
ATOM 760 C CA . VAL A 1 92 ? -17.767 -7.786 23.499 1.00 74.19 92 VAL A CA 1
ATOM 761 C C . VAL A 1 92 ? -17.291 -6.840 22.393 1.00 74.19 92 VAL A C 1
ATOM 763 O O . VAL A 1 92 ? -16.214 -6.254 22.533 1.00 74.19 92 VAL A O 1
ATOM 766 N N . PRO A 1 93 ? -18.046 -6.678 21.291 1.00 68.31 93 PRO A N 1
ATOM 767 C CA . PRO A 1 93 ? -17.658 -5.763 20.227 1.00 68.31 93 PRO A CA 1
ATOM 768 C C . PRO A 1 93 ? -17.748 -4.313 20.718 1.00 68.31 93 PRO A C 1
ATOM 770 O O . PRO A 1 93 ? -18.759 -3.897 21.285 1.00 68.31 93 PRO A O 1
ATOM 773 N N . TYR A 1 94 ? -16.698 -3.526 20.476 1.00 72.06 94 TYR A N 1
ATOM 774 C CA . TYR A 1 94 ? -16.744 -2.081 20.686 1.00 72.06 94 TYR A CA 1
ATOM 775 C C . TYR A 1 94 ? -17.659 -1.448 19.630 1.00 72.06 94 TYR A C 1
ATOM 777 O O . TYR A 1 94 ? -17.446 -1.626 18.430 1.00 72.06 94 TYR A O 1
ATOM 785 N N . LEU A 1 95 ? -18.700 -0.736 20.067 1.00 78.94 95 LEU A N 1
ATOM 786 C CA . LEU A 1 95 ? -19.680 -0.146 19.160 1.00 78.94 95 LEU A CA 1
ATOM 787 C C . LEU A 1 95 ? -19.164 1.198 18.637 1.00 78.94 95 LEU A C 1
ATOM 789 O O . LEU A 1 95 ? -19.121 2.190 19.361 1.00 78.94 95 LEU A O 1
ATOM 793 N N . VAL A 1 96 ? -18.797 1.219 17.357 1.00 84.00 96 VAL A N 1
ATOM 794 C CA . VAL A 1 96 ? -18.342 2.419 16.654 1.00 84.00 96 VAL A CA 1
ATOM 795 C C . VAL A 1 96 ? -19.536 3.103 15.974 1.00 84.00 96 VAL A C 1
ATOM 797 O O . VAL A 1 96 ? -20.098 2.571 15.016 1.00 84.00 96 VAL A O 1
ATOM 800 N N . VAL A 1 97 ? -19.924 4.298 16.438 1.00 86.38 97 VAL A N 1
ATOM 801 C CA . VAL A 1 97 ? -20.949 5.133 15.776 1.00 86.38 97 VAL A CA 1
ATOM 802 C C . VAL A 1 97 ? -20.276 6.278 15.030 1.00 86.38 97 VAL A C 1
ATOM 804 O O . VAL A 1 97 ? -19.865 7.263 15.634 1.00 86.38 97 VAL A O 1
ATOM 807 N N . LEU A 1 98 ? -20.187 6.163 13.706 1.00 87.44 98 LEU A N 1
ATOM 808 C CA . LEU A 1 98 ? -19.615 7.190 12.834 1.00 87.44 98 LEU A CA 1
ATOM 809 C C . LEU A 1 98 ? -20.663 7.693 11.831 1.00 87.44 98 LEU A C 1
ATOM 811 O O . LEU A 1 98 ? -21.493 6.906 11.362 1.00 87.44 98 LEU A O 1
ATOM 815 N N . PRO A 1 99 ? -20.618 8.979 11.443 1.00 89.81 99 PRO A N 1
ATOM 816 C CA . PRO A 1 99 ? -21.397 9.467 10.314 1.00 89.81 99 PRO A CA 1
ATOM 817 C C . PRO A 1 99 ? -20.906 8.827 9.005 1.00 89.81 99 PRO A C 1
ATOM 819 O O . PRO A 1 99 ? -19.743 8.440 8.875 1.00 89.81 99 PRO A O 1
ATOM 822 N N . LEU A 1 100 ? -21.795 8.740 8.008 1.00 89.12 100 LEU A N 1
ATOM 823 C CA . LEU A 1 100 ? -21.553 7.989 6.766 1.00 89.12 100 LEU A CA 1
ATOM 824 C C . LEU A 1 100 ? -20.261 8.396 6.040 1.00 89.12 100 LEU A C 1
ATOM 826 O O . LEU A 1 100 ? -19.554 7.532 5.531 1.00 89.12 100 LEU A O 1
ATOM 830 N N . TYR A 1 101 ? -19.919 9.688 6.029 1.00 90.75 101 TYR A N 1
ATOM 831 C CA . TYR A 1 101 ? -18.710 10.178 5.358 1.00 90.75 101 TYR A CA 1
ATOM 832 C C . TYR A 1 101 ? -17.422 9.600 5.963 1.00 90.75 101 TYR A C 1
ATOM 834 O O . TYR A 1 101 ? -16.505 9.236 5.234 1.00 90.75 101 TYR A O 1
ATOM 842 N N . LEU A 1 102 ? -17.369 9.474 7.291 1.00 89.56 102 LEU A N 1
ATOM 843 C CA . LEU A 1 102 ? -16.217 8.953 8.026 1.00 89.56 102 LEU A CA 1
ATOM 844 C C . LEU A 1 102 ? -16.093 7.442 7.830 1.00 89.56 102 LEU A C 1
ATOM 846 O O . LEU A 1 102 ? -14.992 6.928 7.668 1.00 89.56 102 LEU A O 1
ATOM 850 N N . LYS A 1 103 ? -17.230 6.743 7.772 1.00 87.81 103 LYS A N 1
ATOM 851 C CA . LYS A 1 103 ? -17.256 5.293 7.574 1.00 87.81 103 LYS A CA 1
ATOM 852 C C . LYS A 1 103 ? -16.722 4.872 6.201 1.00 87.81 103 LYS A C 1
ATOM 854 O O . LYS A 1 103 ? -16.030 3.870 6.094 1.00 87.81 103 LYS A O 1
ATOM 859 N N . PHE A 1 104 ? -17.011 5.641 5.150 1.00 89.62 104 PHE A N 1
ATOM 860 C CA . PHE A 1 104 ? -16.502 5.352 3.802 1.00 89.62 104 PHE A CA 1
ATOM 861 C C . PHE A 1 104 ? -15.112 5.941 3.518 1.00 89.62 104 PHE A C 1
ATOM 863 O O . PHE A 1 104 ? -14.532 5.649 2.469 1.00 89.62 104 PHE A O 1
ATOM 870 N N . LEU A 1 105 ? -14.556 6.738 4.436 1.00 91.38 105 LEU A N 1
ATOM 871 C CA . LEU A 1 105 ? -13.272 7.410 4.247 1.00 91.38 105 LEU A CA 1
ATOM 872 C C . LEU A 1 105 ? -12.127 6.415 4.016 1.00 91.38 105 LEU A C 1
ATOM 874 O O . LEU A 1 105 ? -11.328 6.606 3.100 1.00 91.38 105 LEU A O 1
ATOM 878 N N . THR A 1 106 ? -12.055 5.343 4.810 1.00 89.12 106 THR A N 1
ATOM 879 C CA . THR A 1 106 ? -10.992 4.325 4.709 1.00 89.12 106 THR A CA 1
ATOM 880 C C . THR A 1 106 ? -10.976 3.680 3.326 1.00 89.12 106 THR A C 1
ATOM 882 O O . THR A 1 106 ? -9.938 3.620 2.665 1.00 89.12 106 THR A O 1
ATOM 885 N N . LEU A 1 107 ? -12.149 3.269 2.845 1.00 90.00 107 LEU A N 1
ATOM 886 C CA . LEU A 1 107 ? -12.309 2.641 1.541 1.00 90.00 107 LEU A CA 1
ATOM 887 C C . LEU A 1 107 ? -11.956 3.609 0.407 1.00 90.00 107 LEU A C 1
ATOM 889 O O . LEU A 1 107 ? -11.236 3.226 -0.516 1.00 90.00 107 LEU A O 1
ATOM 893 N N . PHE A 1 108 ? -12.387 4.870 0.501 1.00 92.50 108 PHE A N 1
ATOM 894 C CA . PHE A 1 108 ? -12.036 5.898 -0.480 1.00 92.50 108 PHE A CA 1
ATOM 895 C C . PHE A 1 108 ? -10.519 6.112 -0.572 1.00 92.50 108 PHE A C 1
ATOM 897 O O . PHE A 1 108 ? -9.961 6.132 -1.670 1.00 92.50 108 PHE A O 1
ATOM 904 N N . VAL A 1 109 ? -9.831 6.203 0.569 1.00 94.19 109 VAL A N 1
ATOM 905 C CA . VAL A 1 109 ? -8.373 6.389 0.618 1.00 94.19 109 VAL A CA 1
ATOM 906 C C . VAL A 1 109 ? -7.628 5.196 0.009 1.00 94.19 109 VAL A C 1
ATOM 908 O O . VAL A 1 109 ? -6.653 5.398 -0.716 1.00 94.19 109 VAL A O 1
ATOM 911 N N . ILE A 1 110 ? -8.093 3.963 0.235 1.00 92.88 110 ILE A N 1
ATOM 912 C CA . ILE A 1 110 ? -7.493 2.757 -0.361 1.00 92.88 110 ILE A CA 1
ATOM 913 C C . ILE A 1 110 ? -7.676 2.743 -1.886 1.00 92.88 110 ILE A C 1
ATOM 915 O O . ILE A 1 110 ? -6.727 2.441 -2.615 1.00 92.88 110 ILE A O 1
ATOM 919 N N . VAL A 1 111 ? -8.865 3.092 -2.387 1.00 93.69 111 VAL A N 1
ATOM 920 C CA . VAL A 1 111 ? -9.137 3.147 -3.835 1.00 93.69 111 VAL A CA 1
ATOM 921 C C . VAL A 1 111 ? -8.302 4.239 -4.507 1.00 93.69 111 VAL A C 1
ATOM 923 O O . VAL A 1 111 ? -7.649 3.978 -5.513 1.00 93.69 111 VAL A O 1
ATOM 926 N N . MET A 1 112 ? -8.234 5.436 -3.923 1.00 94.69 112 MET A N 1
ATOM 927 C CA . MET A 1 112 ? -7.395 6.511 -4.463 1.00 94.69 112 MET A CA 1
ATOM 928 C C . MET A 1 112 ? -5.908 6.137 -4.422 1.00 94.69 112 MET A C 1
ATOM 930 O O . MET A 1 112 ? -5.204 6.302 -5.416 1.00 94.69 112 MET A O 1
ATOM 934 N N . GLY A 1 113 ? -5.423 5.586 -3.305 1.00 94.94 113 GLY A N 1
ATOM 935 C CA . GLY A 1 113 ? -4.024 5.174 -3.155 1.00 94.94 113 GLY A CA 1
ATOM 936 C C . GLY A 1 113 ? -3.612 4.070 -4.131 1.00 94.94 113 GLY A C 1
ATOM 937 O O . GLY A 1 113 ? -2.539 4.146 -4.728 1.00 94.94 113 GLY A O 1
ATOM 938 N N . SER A 1 114 ? -4.472 3.072 -4.340 1.00 91.88 114 SER A N 1
ATOM 939 C CA . SER A 1 114 ? -4.237 2.005 -5.323 1.00 91.88 114 SER A CA 1
ATOM 940 C C . SER A 1 114 ? -4.225 2.523 -6.759 1.00 91.88 114 SER A C 1
ATOM 942 O O . SER A 1 114 ? -3.301 2.198 -7.506 1.00 91.88 114 SER A O 1
ATOM 944 N N . TYR A 1 115 ? -5.179 3.387 -7.119 1.00 91.56 115 TYR A N 1
ATOM 945 C CA . TYR A 1 115 ? -5.218 4.033 -8.430 1.00 91.56 115 TYR A CA 1
ATOM 946 C C . TYR A 1 115 ? -3.944 4.844 -8.699 1.00 91.56 115 TYR A C 1
ATOM 948 O O . TYR A 1 115 ? -3.290 4.642 -9.721 1.00 91.56 115 TYR A O 1
ATOM 956 N N . PHE A 1 116 ? -3.530 5.697 -7.754 1.00 90.50 116 PHE A N 1
ATOM 957 C CA . PHE A 1 116 ? -2.277 6.445 -7.883 1.00 90.50 116 PHE A CA 1
ATOM 958 C C . PHE A 1 116 ? -1.061 5.522 -7.990 1.00 90.50 116 PHE A C 1
ATOM 960 O O . PHE A 1 116 ? -0.193 5.768 -8.821 1.00 90.50 116 PHE A O 1
ATOM 967 N N . GLY A 1 117 ? -0.997 4.457 -7.185 1.00 90.12 117 GLY A N 1
ATOM 968 C CA . GLY A 1 117 ? 0.096 3.485 -7.239 1.00 90.12 117 GLY A CA 1
ATOM 969 C C . GLY A 1 117 ? 0.252 2.848 -8.617 1.00 90.12 117 GLY A C 1
ATOM 970 O O . GLY A 1 117 ? 1.368 2.792 -9.128 1.00 90.12 117 GLY A O 1
ATOM 971 N N . TYR A 1 118 ? -0.863 2.443 -9.228 1.00 87.38 118 TYR A N 1
ATOM 972 C CA . TYR A 1 118 ? -0.873 1.837 -10.558 1.00 87.38 118 TYR A CA 1
ATOM 973 C C 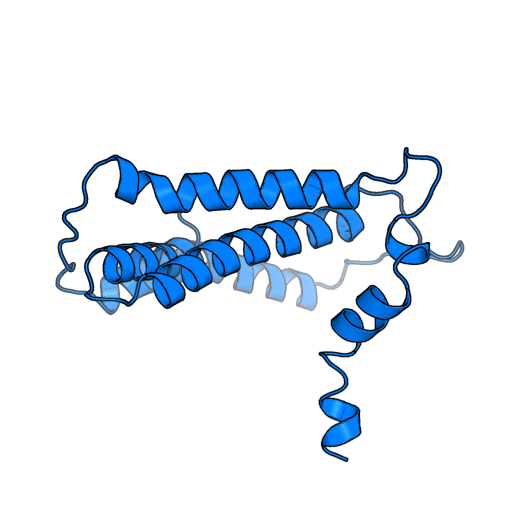. TYR A 1 118 ? -0.466 2.829 -11.659 1.00 87.38 118 TYR A C 1
ATOM 975 O O . TYR A 1 118 ? 0.406 2.526 -12.471 1.00 87.38 118 TYR A O 1
ATOM 983 N N . VAL A 1 119 ? -1.029 4.044 -11.649 1.00 85.50 119 VAL A N 1
ATOM 984 C CA . VAL A 1 119 ? -0.687 5.089 -12.635 1.00 85.50 119 VAL A CA 1
ATOM 985 C C . VAL A 1 119 ? 0.794 5.468 -12.546 1.00 85.50 119 VAL A C 1
ATOM 987 O O . VAL A 1 119 ? 1.441 5.653 -13.572 1.00 85.50 119 VAL A O 1
ATOM 990 N N . ILE A 1 120 ? 1.355 5.540 -11.332 1.00 82.69 120 ILE A N 1
ATOM 991 C CA . ILE A 1 120 ? 2.778 5.843 -11.133 1.00 82.69 120 ILE A CA 1
ATOM 992 C C . ILE A 1 120 ? 3.684 4.725 -11.665 1.00 82.69 120 ILE A C 1
ATOM 994 O O . ILE A 1 120 ? 4.784 5.003 -12.143 1.00 82.69 120 ILE A O 1
ATOM 998 N N . SER A 1 121 ? 3.259 3.465 -11.588 1.00 80.69 121 SER A N 1
ATOM 999 C CA . SER A 1 121 ? 4.056 2.348 -12.103 1.00 80.69 121 SER A CA 1
ATOM 1000 C C . SER A 1 121 ? 3.985 2.186 -13.627 1.00 80.69 121 SER A C 1
ATOM 1002 O O . SER A 1 121 ? 4.977 1.769 -14.222 1.00 80.69 121 SER A O 1
ATOM 1004 N N . ASP A 1 122 ? 2.873 2.573 -14.258 1.00 74.06 122 ASP A N 1
ATOM 1005 C CA . ASP A 1 122 ? 2.615 2.416 -15.702 1.00 74.06 122 ASP A CA 1
ATOM 1006 C C . ASP A 1 122 ? 3.202 3.552 -16.578 1.00 74.06 122 ASP A C 1
ATOM 1008 O O . ASP A 1 122 ? 2.931 3.667 -17.771 1.00 74.06 122 ASP A O 1
ATOM 1012 N N . PHE A 1 123 ? 4.075 4.410 -16.030 1.00 64.25 123 PHE A N 1
ATOM 1013 C CA . PHE A 1 123 ? 4.706 5.516 -16.780 1.00 64.25 123 PHE A CA 1
ATOM 1014 C C . PHE A 1 123 ? 5.705 5.086 -17.876 1.00 64.25 123 PHE A C 1
ATOM 1016 O O . PHE A 1 123 ? 6.413 5.929 -18.432 1.00 64.25 123 PHE A O 1
ATOM 1023 N N . VAL A 1 124 ? 5.734 3.802 -18.241 1.00 57.94 124 VAL A N 1
ATOM 1024 C CA . VAL A 1 124 ? 6.564 3.244 -19.321 1.00 57.94 124 VAL A CA 1
ATOM 1025 C C . VAL A 1 124 ? 6.297 3.945 -20.664 1.00 57.94 124 VAL A C 1
ATOM 1027 O O . VAL A 1 124 ? 7.208 4.083 -21.475 1.00 57.94 124 VAL A O 1
ATOM 1030 N N . TYR A 1 125 ? 5.085 4.469 -20.877 1.00 52.31 125 TYR A N 1
ATOM 1031 C CA . TYR A 1 125 ? 4.672 5.096 -22.141 1.00 52.31 125 TYR A CA 1
ATOM 1032 C C . TYR A 1 125 ? 4.946 6.606 -22.264 1.00 52.31 125 TYR A C 1
ATOM 1034 O O . TYR A 1 125 ? 4.615 7.199 -23.293 1.00 52.31 125 TYR A O 1
ATOM 1042 N N . SER A 1 126 ? 5.550 7.257 -21.262 1.00 51.12 126 SER A N 1
ATOM 1043 C CA . SER A 1 126 ? 5.864 8.696 -21.329 1.00 51.12 126 SER A CA 1
ATOM 1044 C C . SER A 1 126 ? 7.367 8.962 -21.481 1.00 51.12 126 SER A C 1
ATOM 1046 O O . SER A 1 126 ? 8.180 8.450 -20.719 1.00 51.12 126 SER A O 1
ATOM 1048 N N . TYR A 1 127 ? 7.720 9.788 -22.473 1.00 52.94 127 TYR A N 1
ATOM 1049 C CA . TYR A 1 127 ? 9.061 10.018 -23.040 1.00 52.94 127 TYR A CA 1
ATOM 1050 C C . TYR A 1 127 ? 10.117 10.691 -22.133 1.00 52.94 127 TYR A C 1
ATOM 1052 O O . TYR A 1 127 ? 11.089 11.234 -22.640 1.00 52.94 127 TYR A O 1
ATOM 1060 N N . ASP A 1 128 ? 9.991 10.638 -20.807 1.00 63.88 128 ASP A N 1
ATOM 1061 C CA . ASP A 1 128 ? 11.062 11.028 -19.884 1.00 63.88 128 ASP A CA 1
ATOM 1062 C C . ASP A 1 128 ? 10.802 10.456 -18.485 1.00 63.88 128 ASP A C 1
ATOM 1064 O O . ASP A 1 128 ? 9.789 10.764 -17.853 1.00 63.88 128 ASP A O 1
ATOM 1068 N N . LEU A 1 129 ? 11.749 9.682 -17.948 1.00 65.31 129 LEU A N 1
ATOM 1069 C CA . LEU A 1 129 ? 11.644 9.146 -16.590 1.00 65.31 129 LEU A CA 1
ATOM 1070 C C . LEU A 1 129 ? 11.739 10.285 -15.564 1.00 65.31 129 LEU A C 1
ATOM 1072 O O . LEU A 1 129 ? 12.811 10.843 -15.317 1.00 65.31 129 LEU A O 1
ATOM 1076 N N . PHE A 1 130 ? 10.618 10.600 -14.913 1.00 65.69 130 PHE A N 1
ATOM 1077 C CA . PHE A 1 130 ? 10.540 11.601 -13.842 1.00 65.69 130 PHE A CA 1
ATOM 1078 C C . PHE A 1 130 ? 11.553 11.338 -12.710 1.00 65.69 130 PHE A C 1
ATOM 1080 O O . PHE A 1 130 ? 12.118 12.273 -12.142 1.00 65.69 130 PHE A O 1
ATOM 1087 N N . SER A 1 131 ? 11.848 10.065 -12.426 1.00 67.06 131 SER A N 1
ATOM 1088 C CA . SER A 1 131 ? 12.851 9.661 -11.436 1.00 67.06 131 SER A CA 1
ATOM 1089 C C . SER A 1 131 ? 14.275 10.087 -11.803 1.00 67.06 131 SER A C 1
ATOM 1091 O O . SER A 1 131 ? 15.030 10.480 -10.916 1.00 67.06 131 SER A O 1
ATOM 1093 N N . LEU A 1 132 ? 14.637 10.060 -13.090 1.00 68.62 132 LEU A N 1
ATOM 1094 C CA . LEU A 1 132 ? 15.958 10.492 -13.553 1.00 68.62 132 LEU A CA 1
ATOM 1095 C C . LEU A 1 132 ? 16.115 12.014 -13.456 1.00 68.62 132 LEU A C 1
ATOM 1097 O O . LEU A 1 132 ? 17.208 12.496 -13.172 1.00 68.62 132 LEU A O 1
ATOM 1101 N N . LYS A 1 133 ? 15.023 12.773 -13.617 1.00 78.25 133 LYS A N 1
ATOM 1102 C CA . LYS A 1 133 ? 15.027 14.238 -13.454 1.00 78.25 133 LYS A CA 1
ATOM 1103 C C . LYS A 1 133 ? 15.186 14.666 -11.989 1.00 78.25 133 LYS A C 1
ATOM 1105 O O . LYS A 1 133 ? 15.877 15.642 -11.716 1.00 78.25 133 LYS A O 1
ATOM 1110 N N . PHE A 1 134 ? 14.605 13.924 -11.043 1.00 81.50 134 PHE A N 1
ATOM 1111 C CA . PHE A 1 134 ? 14.666 14.206 -9.598 1.00 81.50 134 PHE A CA 1
ATOM 1112 C C . PHE A 1 134 ? 15.594 13.250 -8.833 1.00 81.50 134 PHE A C 1
ATOM 1114 O O . PHE A 1 134 ? 15.265 12.764 -7.749 1.00 81.50 134 PHE A O 1
ATOM 1121 N N . LEU A 1 135 ? 16.780 12.992 -9.385 1.00 82.06 135 LEU A N 1
ATOM 1122 C CA . LEU A 1 135 ? 17.688 11.955 -8.889 1.00 82.06 135 LEU A CA 1
ATOM 1123 C C . LEU A 1 135 ? 18.149 12.201 -7.439 1.00 82.06 135 LEU A C 1
ATOM 1125 O O . LEU A 1 135 ? 18.210 11.262 -6.652 1.00 82.06 135 LEU A O 1
ATOM 1129 N N . SER A 1 136 ? 18.386 13.457 -7.040 1.00 84.94 136 SER A N 1
ATOM 1130 C CA . SER A 1 136 ? 18.775 13.798 -5.660 1.00 84.94 136 SER A CA 1
ATOM 1131 C C . SER A 1 136 ? 17.703 13.421 -4.633 1.00 84.94 136 SER A C 1
ATOM 1133 O O . SER A 1 136 ? 18.010 12.812 -3.608 1.00 84.94 136 SER A O 1
ATOM 1135 N N . PHE A 1 137 ? 16.438 13.728 -4.923 1.00 85.38 137 PHE A N 1
ATOM 1136 C CA . PHE A 1 137 ? 15.318 13.402 -4.045 1.00 85.38 137 PHE A CA 1
ATOM 1137 C C . PHE A 1 137 ? 15.047 11.894 -4.007 1.00 85.38 137 PHE A C 1
ATOM 1139 O O . PHE A 1 137 ? 14.834 11.332 -2.932 1.00 85.38 137 PHE A O 1
ATOM 1146 N N . VAL A 1 138 ? 15.110 11.222 -5.162 1.00 86.31 138 VAL A N 1
ATOM 1147 C CA . VAL A 1 138 ? 14.921 9.766 -5.245 1.00 86.31 138 VAL A CA 1
ATOM 1148 C C . VAL A 1 138 ? 16.009 9.028 -4.466 1.00 86.31 138 VAL A C 1
ATOM 1150 O O . VAL A 1 138 ? 15.689 8.110 -3.714 1.00 86.31 138 VAL A O 1
ATOM 1153 N N . MET A 1 139 ? 17.272 9.449 -4.581 1.00 85.00 139 MET A N 1
ATOM 1154 C CA . MET A 1 139 ? 18.374 8.845 -3.825 1.00 85.00 139 MET A CA 1
ATOM 1155 C C . MET A 1 139 ? 18.224 9.064 -2.316 1.00 85.00 139 MET A C 1
ATOM 1157 O O . MET A 1 139 ? 18.447 8.129 -1.552 1.00 85.00 139 MET A O 1
ATOM 1161 N N . PHE A 1 140 ? 17.785 10.251 -1.882 1.00 89.12 140 PHE A N 1
ATOM 1162 C CA . PHE A 1 140 ? 17.520 10.539 -0.468 1.00 89.12 140 PHE A CA 1
ATOM 1163 C C . PHE A 1 140 ? 16.378 9.686 0.110 1.00 89.12 140 PHE A C 1
ATOM 1165 O O . PHE A 1 140 ? 16.501 9.119 1.196 1.00 89.12 140 PHE A O 1
ATOM 1172 N N . ALA A 1 141 ? 15.257 9.573 -0.607 1.00 88.62 141 ALA A N 1
ATOM 1173 C CA . ALA A 1 141 ? 14.133 8.751 -0.165 1.00 88.62 141 ALA A CA 1
ATOM 1174 C C . ALA A 1 141 ? 14.466 7.247 -0.213 1.00 88.62 141 ALA A C 1
ATOM 1176 O O . ALA A 1 141 ? 14.057 6.497 0.673 1.00 88.62 141 ALA A O 1
ATOM 1177 N N . GLY A 1 142 ? 15.233 6.810 -1.218 1.00 85.94 142 GLY A N 1
ATOM 1178 C CA . GLY A 1 142 ? 15.656 5.419 -1.393 1.00 85.94 142 GLY A CA 1
ATOM 1179 C C . GLY A 1 142 ? 16.670 4.942 -0.351 1.00 85.94 142 GLY A C 1
ATOM 1180 O O . GLY A 1 142 ? 16.609 3.790 0.067 1.00 85.94 142 GLY A O 1
ATOM 1181 N N . SER A 1 143 ? 17.555 5.820 0.129 1.00 86.94 143 SER A N 1
ATOM 1182 C CA . SER A 1 143 ? 18.555 5.500 1.159 1.00 86.94 143 SER A CA 1
ATOM 1183 C C . SER A 1 143 ? 18.013 5.537 2.596 1.00 86.94 143 SER A C 1
ATOM 1185 O O . SER A 1 143 ? 18.802 5.580 3.540 1.00 86.94 143 SER A O 1
ATOM 1187 N N . MET A 1 144 ? 16.684 5.551 2.779 1.00 88.88 144 MET A N 1
ATOM 1188 C CA . MET A 1 144 ? 16.031 5.766 4.079 1.00 88.88 144 MET A CA 1
ATOM 1189 C C . MET A 1 144 ? 16.553 7.033 4.776 1.00 88.88 144 MET A C 1
ATOM 1191 O O . MET A 1 144 ? 16.981 7.000 5.930 1.00 88.88 144 MET A O 1
ATOM 1195 N N . TRP A 1 145 ? 16.569 8.153 4.044 1.00 88.75 145 TRP A N 1
ATOM 1196 C CA . TRP A 1 145 ? 17.060 9.453 4.523 1.00 88.75 145 TRP A CA 1
ATOM 1197 C C . TRP A 1 145 ? 18.516 9.419 5.012 1.00 88.75 145 TRP A C 1
ATOM 1199 O O . TRP A 1 145 ? 18.885 10.161 5.918 1.00 88.75 145 TRP A O 1
ATOM 1209 N N . PHE A 1 146 ? 19.339 8.536 4.436 1.00 86.88 146 PHE A N 1
ATOM 1210 C CA . PHE A 1 146 ? 20.722 8.2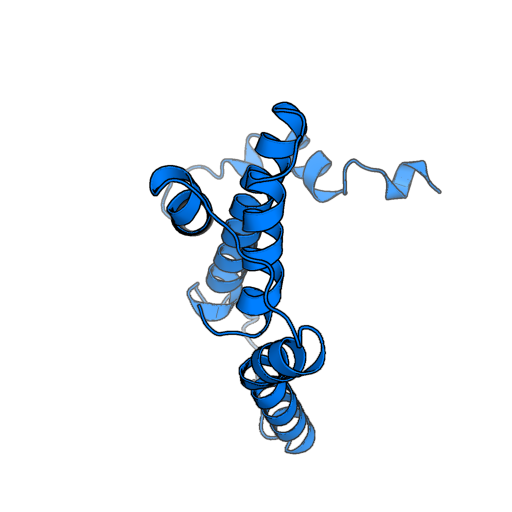81 4.852 1.00 86.88 146 PHE A CA 1
ATOM 1211 C C . PHE A 1 146 ? 20.897 7.918 6.338 1.00 86.88 146 PHE A C 1
ATOM 1213 O O . PHE A 1 146 ? 22.024 7.935 6.832 1.00 86.88 146 PHE A O 1
ATOM 1220 N N . MET A 1 147 ? 19.827 7.538 7.050 1.00 87.88 147 MET A N 1
ATOM 1221 C CA . MET A 1 147 ? 19.928 7.158 8.462 1.00 87.88 147 MET A CA 1
ATOM 1222 C C . MET A 1 147 ? 20.952 6.042 8.719 1.00 87.88 147 MET A C 1
ATOM 1224 O O . MET A 1 147 ? 21.721 6.193 9.666 1.00 87.88 147 MET A O 1
ATOM 1228 N N . PRO A 1 148 ? 21.052 4.979 7.887 1.00 86.00 148 PRO A N 1
ATOM 1229 C CA . PRO A 1 148 ? 22.054 3.937 8.105 1.00 86.00 148 PRO A CA 1
ATOM 1230 C C . PRO A 1 148 ? 23.490 4.479 8.116 1.00 86.00 148 PRO A C 1
ATOM 1232 O O . PRO A 1 148 ? 24.266 4.116 8.992 1.00 86.00 148 PRO A O 1
ATOM 1235 N N . PHE A 1 149 ? 23.814 5.401 7.203 1.00 85.25 149 PHE A N 1
ATOM 1236 C CA . PHE A 1 149 ? 25.148 6.000 7.078 1.00 85.25 149 PHE A CA 1
ATOM 1237 C C . PHE A 1 149 ? 25.477 7.003 8.186 1.00 85.25 149 PHE A C 1
ATOM 1239 O O . PHE A 1 149 ? 26.645 7.262 8.434 1.00 85.25 149 PHE A O 1
ATOM 1246 N N . LEU A 1 150 ? 24.465 7.596 8.823 1.00 85.94 150 LEU A N 1
ATOM 1247 C CA . LEU A 1 150 ? 24.651 8.507 9.957 1.00 85.94 150 LEU A CA 1
ATOM 1248 C C . LEU A 1 150 ? 24.826 7.759 11.285 1.00 85.94 150 LEU A C 1
ATOM 1250 O O . LEU A 1 150 ? 25.345 8.329 12.240 1.00 85.94 150 LEU A O 1
ATOM 1254 N N . SER A 1 151 ? 24.348 6.514 11.362 1.00 80.38 151 SER A N 1
ATOM 1255 C CA . SER A 1 151 ? 24.393 5.697 12.580 1.00 80.38 151 SER A CA 1
ATOM 1256 C C . SER A 1 151 ? 25.640 4.812 12.720 1.00 80.38 151 SER A C 1
ATOM 1258 O O . SER A 1 151 ? 25.848 4.258 13.798 1.00 80.38 151 SER A O 1
ATOM 1260 N N . THR A 1 152 ? 26.448 4.678 11.661 1.00 62.09 152 THR A N 1
ATOM 1261 C CA . THR A 1 152 ? 27.752 3.984 11.649 1.00 62.09 152 THR A CA 1
ATOM 1262 C C . THR A 1 152 ? 28.888 4.983 11.527 1.00 62.09 152 THR A C 1
ATOM 1264 O O . THR A 1 152 ? 29.859 4.867 12.302 1.00 62.09 152 THR A O 1
#

Radius of gyration: 20.46 Å; chains: 1; bounding box: 49×47×46 Å

Foldseek 3Di:
DQWLCCLPVLVVLLVVVVDPDDPVVNVVSLLVLLQVLLVVLLVCCVPPVDDDPDDPPDDDDPPDPVVVVVVVVVVVCRNCVNVVCSVVVCVDDDDRDDDPCSSCSNVVSSVVSNVVSNVLNPCPPPDDDPCVVPVVVNVCVVCVNVPVVVVD